Protein AF-A0A7S2F3E9-F1 (afdb_monomer)

Mean predicted aligned error: 14.11 Å

Nearest PDB structures (foldseek):
  4jwq-assembly1_C  TM=7.635E-01  e=3.088E-02  Plasmodium berghei ANKA
  5ypx-assembly1_A  TM=7.878E-01  e=3.702E-02  Ciona intestinalis
  5ypx-assembly1_B  TM=7.868E-01  e=1.784E-01  Ciona intestinalis
  4ygd-assembly3_F  TM=8.384E-01  e=6.350E-01  Homo sapiens
  7eeb-assembly1_I  TM=6.313E-01  e=2.893E-01  Mus musculus

Solvent-accessible surface area (backbone atoms only — not comparable to full-atom values): 6920 Å² total; per-residue (Å²): 142,78,85,88,86,83,81,86,88,84,80,90,77,90,68,78,78,67,79,70,61,79,66,60,76,80,68,75,68,68,75,47,42,68,54,55,40,67,76,43,31,83,87,68,81,64,48,44,38,67,67,44,77,51,42,93,86,64,88,70,49,76,64,54,53,49,52,50,51,51,42,49,58,71,20,28,82,87,68,83,72,41,36,38,62,89,26,35,61,48,33,50,56,48,50,51,53,52,54,53,50,54,54,57,60,77,75,109

InterPro domains:
  IPR002048 EF-hand domain [PF00036] (68-94)
  IPR002048 EF-hand domain [PF13202] (39-55)
  IPR002048 EF-hand domain [PS50222] (28-55)
  IPR002048 EF-hand domain [PS50222] (63-98)
  IPR002048 EF-hand domain [SM00054] (32-60)
  IPR002048 EF-hand domain [SM00054] (67-95)
  IPR011992 EF-hand domain pair [SSF47473] (31-96)
  IPR018247 EF-Hand 1, calcium-binding site [PS00018] (76-88)

Organism: NCBI:txid327968

Radius of gyration: 26.8 Å; Cα contacts (8 Å, |Δi|>4): 69; chains: 1; bounding box: 40×35×94 Å

Structure (mmCIF, N/CA/C/O backbone):
data_AF-A0A7S2F3E9-F1
#
_entry.id   AF-A0A7S2F3E9-F1
#
loop_
_atom_site.group_PDB
_atom_site.id
_atom_site.type_symbol
_atom_site.label_atom_id
_atom_site.label_alt_id
_atom_site.label_comp_id
_atom_site.label_asym_id
_atom_site.label_entity_id
_atom_site.label_seq_id
_atom_site.pdbx_PDB_ins_code
_atom_site.Cartn_x
_atom_site.Cartn_y
_atom_site.Cartn_z
_atom_site.occupancy
_atom_site.B_iso_or_equiv
_atom_site.auth_seq_id
_atom_site.auth_comp_id
_atom_site.auth_asym_id
_atom_site.auth_atom_id
_atom_site.pdbx_PDB_model_num
ATOM 1 N N . SER A 1 1 ? -16.631 6.989 -84.358 1.00 51.88 1 SER A N 1
ATOM 2 C CA . SER A 1 1 ? -17.583 7.051 -83.240 1.00 51.88 1 SER A CA 1
ATOM 3 C C . SER A 1 1 ? -18.575 5.910 -83.364 1.00 51.88 1 SER A C 1
ATOM 5 O O . SER A 1 1 ? -19.379 5.905 -84.285 1.00 51.88 1 SER A O 1
ATOM 7 N N . SER A 1 2 ? -18.437 4.907 -82.509 1.00 47.78 2 SER A N 1
ATOM 8 C CA . SER A 1 2 ? -19.372 3.802 -82.233 1.00 47.78 2 SER A CA 1
ATOM 9 C C . SER A 1 2 ? -18.973 3.361 -80.820 1.00 47.78 2 SER A C 1
ATOM 11 O O . SER A 1 2 ? -17.782 3.153 -80.601 1.00 47.78 2 SER A O 1
ATOM 13 N N . ALA A 1 3 ? -19.807 3.645 -79.817 1.00 55.50 3 ALA A N 1
ATOM 14 C CA . ALA A 1 3 ? -20.877 2.764 -79.334 1.00 55.50 3 ALA A CA 1
ATOM 15 C C . ALA A 1 3 ? -20.257 1.497 -78.710 1.00 55.50 3 ALA A C 1
ATOM 17 O O . ALA A 1 3 ? -19.756 0.662 -79.454 1.00 55.50 3 ALA A O 1
ATOM 18 N N . GLU A 1 4 ? -19.952 1.508 -77.408 1.00 54.34 4 GLU A N 1
ATOM 19 C CA . GLU A 1 4 ? -20.864 1.222 -76.273 1.00 54.34 4 GLU A CA 1
ATOM 20 C C . GLU A 1 4 ? -21.272 -0.261 -76.291 1.00 54.34 4 GLU A C 1
ATOM 22 O O . GLU A 1 4 ? -22.135 -0.656 -77.072 1.00 54.34 4 GLU A O 1
ATOM 27 N N . ASP A 1 5 ? -20.615 -1.057 -75.446 1.00 52.19 5 ASP A N 1
ATOM 28 C CA . ASP A 1 5 ? -21.039 -2.396 -75.031 1.00 52.19 5 ASP A CA 1
ATOM 29 C C . ASP A 1 5 ? -20.846 -2.453 -73.507 1.00 52.19 5 ASP A C 1
ATOM 31 O O . ASP A 1 5 ? -19.727 -2.526 -73.004 1.00 52.19 5 ASP A O 1
ATOM 35 N N . GLU A 1 6 ? -21.956 -2.276 -72.797 1.00 60.25 6 GLU A N 1
ATOM 36 C CA . GLU A 1 6 ? -22.146 -2.620 -71.385 1.00 60.25 6 GLU A CA 1
ATOM 37 C C . GLU A 1 6 ? -22.828 -4.001 -71.376 1.00 60.25 6 GLU A C 1
ATOM 39 O O . GLU A 1 6 ? -23.656 -4.264 -72.258 1.00 60.25 6 GLU A O 1
ATOM 44 N N . PRO A 1 7 ? -22.576 -4.870 -70.382 1.00 57.12 7 PRO A N 1
ATOM 45 C CA . PRO A 1 7 ? -23.525 -4.854 -69.269 1.00 57.12 7 PRO A CA 1
ATOM 46 C C . PRO A 1 7 ? -22.935 -5.178 -67.887 1.00 57.12 7 PRO A C 1
ATOM 48 O O . PRO A 1 7 ? -22.221 -6.157 -67.700 1.00 57.12 7 PRO A O 1
ATOM 51 N N . ALA A 1 8 ? -23.355 -4.356 -66.926 1.00 59.53 8 ALA A N 1
ATOM 52 C CA . ALA A 1 8 ? -23.893 -4.713 -65.613 1.00 59.53 8 ALA A CA 1
ATOM 53 C C . ALA A 1 8 ? -23.635 -6.139 -65.084 1.00 59.53 8 ALA A C 1
ATOM 55 O O . ALA A 1 8 ? -24.353 -7.075 -65.437 1.00 59.53 8 ALA A O 1
ATOM 56 N N . ASP A 1 9 ? -22.745 -6.232 -64.096 1.00 51.88 9 ASP A N 1
ATOM 57 C CA . ASP A 1 9 ? -22.862 -7.213 -63.019 1.00 51.88 9 ASP A CA 1
ATOM 58 C C . ASP A 1 9 ? -23.548 -6.536 -61.822 1.00 51.88 9 ASP A C 1
ATOM 60 O O . ASP A 1 9 ? -22.940 -5.842 -61.007 1.00 51.88 9 ASP A O 1
ATOM 64 N N . ASP A 1 10 ? -24.868 -6.709 -61.789 1.00 57.16 10 ASP A N 1
ATOM 65 C CA . ASP A 1 10 ? -25.704 -6.662 -60.594 1.00 57.16 10 ASP A CA 1
ATOM 66 C C . ASP A 1 10 ? -25.648 -8.048 -59.952 1.00 57.16 10 ASP A C 1
ATOM 68 O O . ASP A 1 10 ? -26.088 -9.011 -60.575 1.00 57.16 10 ASP A O 1
ATOM 72 N N . ILE A 1 11 ? -25.092 -8.148 -58.743 1.00 57.16 11 ILE A N 1
ATOM 73 C CA . ILE A 1 11 ? -25.675 -8.913 -57.633 1.00 57.16 11 ILE A CA 1
ATOM 74 C C . ILE A 1 11 ? -24.922 -8.567 -56.351 1.00 57.16 11 ILE A C 1
ATOM 76 O O . ILE A 1 11 ? -23.724 -8.813 -56.218 1.00 57.16 11 ILE A O 1
ATOM 80 N N . GLY A 1 12 ? -25.655 -7.940 -55.437 1.00 53.16 12 GLY A N 1
ATOM 81 C CA . GLY A 1 12 ? -25.174 -7.548 -54.127 1.00 53.16 12 GLY A CA 1
ATOM 82 C C . GLY A 1 12 ? -24.911 -8.720 -53.189 1.00 53.16 12 GLY A C 1
ATOM 83 O O . GLY A 1 12 ? -25.544 -9.766 -53.270 1.00 53.16 12 GLY A O 1
ATOM 84 N N . ASP A 1 13 ? -24.021 -8.441 -52.254 1.00 51.94 13 ASP A N 1
ATOM 85 C CA . ASP A 1 13 ? -23.988 -8.962 -50.894 1.00 51.94 13 ASP A CA 1
ATOM 86 C C . ASP A 1 13 ? -23.471 -7.732 -50.117 1.00 51.94 13 ASP A C 1
ATOM 88 O O . ASP A 1 13 ? -22.406 -7.201 -50.411 1.00 51.94 13 ASP A O 1
ATOM 92 N N . GLY A 1 14 ? -24.281 -7.037 -49.326 1.00 56.69 14 GLY A N 1
ATOM 93 C CA . GLY A 1 14 ? -24.931 -7.666 -48.196 1.00 56.69 14 GLY A CA 1
ATOM 94 C C . GLY A 1 14 ? -23.931 -7.923 -47.073 1.00 56.69 14 GLY A C 1
ATOM 95 O O . GLY A 1 14 ? -24.111 -8.896 -46.367 1.00 56.69 14 GLY A O 1
ATOM 96 N N . ASP A 1 15 ? -22.911 -7.079 -46.906 1.00 51.31 15 ASP A N 1
ATOM 97 C CA . ASP A 1 15 ? -22.187 -6.992 -45.642 1.00 51.31 15 ASP A CA 1
ATOM 98 C C . ASP A 1 15 ? -22.339 -5.552 -45.156 1.00 51.31 15 ASP A C 1
ATOM 100 O O . ASP A 1 15 ? -21.631 -4.620 -45.546 1.00 51.31 15 ASP A O 1
ATOM 104 N N . GLU A 1 16 ? -23.414 -5.368 -44.394 1.00 55.31 16 GLU A N 1
ATOM 105 C CA . GLU A 1 16 ? -23.399 -4.492 -43.237 1.00 55.31 16 GLU A CA 1
ATOM 106 C C . GLU A 1 16 ? -22.046 -4.746 -42.574 1.00 55.31 16 GLU A C 1
ATOM 108 O O . GLU A 1 16 ? -21.844 -5.794 -41.975 1.00 55.31 16 GLU A O 1
ATOM 113 N N . VAL A 1 17 ? -21.069 -3.857 -42.792 1.00 56.00 17 VAL A N 1
ATOM 114 C CA . VAL A 1 17 ? -19.954 -3.805 -41.858 1.00 56.00 17 VAL A CA 1
ATOM 115 C C . VAL A 1 17 ? -20.621 -3.363 -40.579 1.00 56.00 17 VAL A C 1
ATOM 117 O O . VAL A 1 17 ? -20.962 -2.190 -40.406 1.00 56.00 17 VAL A O 1
ATOM 120 N N . ASP A 1 18 ? -20.957 -4.382 -39.792 1.00 49.19 18 ASP A N 1
ATOM 121 C CA . ASP A 1 18 ? -21.363 -4.271 -38.421 1.00 49.19 18 ASP A CA 1
ATOM 122 C C . ASP A 1 18 ? -20.530 -3.150 -37.822 1.00 49.19 18 ASP A C 1
ATOM 124 O O . ASP A 1 18 ? -19.310 -3.062 -38.019 1.00 49.19 18 ASP A O 1
ATOM 128 N N . ASP A 1 19 ? -21.244 -2.276 -37.134 1.00 53.34 19 ASP A N 1
ATOM 129 C CA . ASP A 1 19 ? -20.755 -1.474 -36.036 1.00 53.34 19 ASP A CA 1
ATOM 130 C C . ASP A 1 19 ? -20.054 -2.420 -35.038 1.00 53.34 19 ASP A C 1
ATOM 132 O O . ASP A 1 19 ? -20.541 -2.705 -33.954 1.00 53.34 19 ASP A O 1
ATOM 136 N N . ALA A 1 20 ? -18.888 -2.945 -35.418 1.00 51.66 20 ALA A N 1
ATOM 137 C CA . ALA A 1 20 ? -17.740 -2.919 -34.557 1.00 51.66 20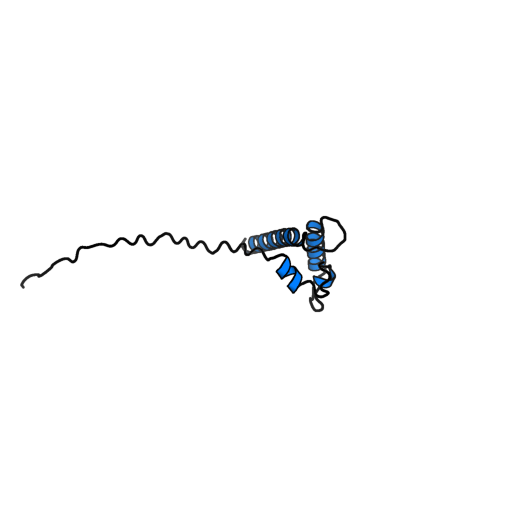 ALA A CA 1
ATOM 138 C C . ALA A 1 20 ? -17.494 -1.405 -34.403 1.00 51.66 20 ALA A C 1
ATOM 140 O O . ALA A 1 20 ? -16.718 -0.793 -35.125 1.00 51.66 20 ALA A O 1
ATOM 141 N N . GLY A 1 21 ? -18.207 -0.733 -33.498 1.00 51.75 21 GLY A N 1
ATOM 142 C CA . GLY A 1 21 ? -18.194 -1.244 -32.143 1.00 51.75 21 GLY A CA 1
ATOM 143 C C . GLY A 1 21 ? -16.732 -1.570 -31.868 1.00 51.75 21 GLY A C 1
ATOM 144 O O . GLY A 1 21 ? -16.380 -2.689 -31.518 1.00 51.75 21 GLY A O 1
ATOM 145 N N . GLU A 1 22 ? -15.861 -0.583 -32.088 1.00 51.34 22 GLU A N 1
ATOM 146 C CA . GLU A 1 22 ? -14.694 -0.378 -31.248 1.00 51.34 22 GLU A CA 1
ATOM 147 C C . GLU A 1 22 ? -15.256 -0.136 -29.829 1.00 51.34 22 GLU A C 1
ATOM 149 O O . GLU A 1 22 ? -15.068 0.903 -29.205 1.00 51.34 22 GLU A O 1
ATOM 154 N N . GLU A 1 23 ? -15.986 -1.130 -29.305 1.00 54.22 23 GLU A N 1
ATOM 155 C CA . GLU A 1 23 ? -15.768 -1.688 -27.997 1.00 54.22 23 GLU A CA 1
ATOM 156 C C . GLU A 1 23 ? -14.272 -1.999 -27.998 1.00 54.22 23 GLU A C 1
ATOM 158 O O . GLU A 1 23 ? -13.815 -3.123 -28.205 1.00 54.22 23 GLU A O 1
ATOM 163 N N . LEU A 1 24 ? -13.496 -0.918 -27.818 1.00 51.12 24 LEU A N 1
ATOM 164 C CA . LEU A 1 24 ? -12.350 -0.921 -26.942 1.00 51.12 24 LEU A CA 1
ATOM 165 C C . LEU A 1 24 ? -12.717 -1.951 -25.893 1.00 51.12 24 LEU A C 1
ATOM 167 O O . LEU A 1 24 ? -13.783 -1.781 -25.282 1.00 51.12 24 LEU A O 1
ATOM 171 N N . PRO A 1 25 ? -11.969 -3.059 -25.798 1.00 48.31 25 PRO A N 1
ATOM 172 C CA . PRO A 1 25 ? -12.285 -4.027 -24.781 1.00 48.31 25 PRO A CA 1
ATOM 173 C C . PRO A 1 25 ? -12.413 -3.199 -23.505 1.00 48.31 25 PRO A C 1
ATOM 175 O O . PRO A 1 25 ? -11.562 -2.351 -23.215 1.00 48.31 25 PRO A O 1
ATOM 178 N N . ASP A 1 26 ? -13.578 -3.309 -22.869 1.00 47.59 26 ASP A N 1
ATOM 179 C CA . ASP A 1 26 ? -13.817 -2.803 -21.530 1.00 47.59 26 ASP A CA 1
ATOM 180 C C . ASP A 1 26 ? -12.876 -3.629 -20.649 1.00 47.59 26 ASP A C 1
ATOM 182 O O . ASP A 1 26 ? -13.273 -4.548 -19.946 1.00 47.59 26 ASP A O 1
ATOM 186 N N . GLU A 1 27 ? -11.575 -3.375 -20.785 1.00 46.53 27 GLU A N 1
ATOM 187 C CA . GLU A 1 27 ? -10.510 -3.832 -19.922 1.00 46.53 27 GLU A CA 1
ATOM 188 C C . GLU A 1 27 ? -10.607 -2.941 -18.683 1.00 46.53 27 GLU A C 1
ATOM 190 O O . GLU A 1 27 ? -9.651 -2.305 -18.255 1.00 46.53 27 GLU A O 1
ATOM 195 N N . GLY A 1 28 ? -11.765 -3.005 -18.019 1.00 45.62 28 GLY A N 1
ATOM 196 C CA . GLY A 1 28 ? -11.749 -3.359 -16.613 1.00 45.62 28 GLY A CA 1
ATOM 197 C C . GLY A 1 28 ? -11.138 -4.752 -16.489 1.00 45.62 28 GLY A C 1
ATOM 198 O O . GLY A 1 28 ? -11.811 -5.691 -16.075 1.00 45.62 28 GLY A O 1
ATOM 199 N N . GLU A 1 29 ? -9.872 -4.902 -16.902 1.00 51.00 29 GLU A N 1
ATOM 200 C CA . GLU A 1 29 ? -9.025 -6.013 -16.516 1.00 51.00 29 GLU A CA 1
ATOM 201 C C . GLU A 1 29 ? -8.804 -5.771 -15.030 1.00 51.00 29 GLU A C 1
ATOM 203 O O . GLU A 1 29 ? -7.875 -5.086 -14.600 1.00 51.00 29 GLU A O 1
ATOM 208 N N . GLU A 1 30 ? -9.819 -6.195 -14.271 1.00 53.59 30 GLU A N 1
ATOM 209 C CA . GLU A 1 30 ? -9.879 -6.163 -12.829 1.00 53.59 30 GLU A CA 1
ATOM 210 C C . GLU A 1 30 ? -8.586 -6.820 -12.391 1.00 53.59 30 GLU A C 1
ATOM 212 O O . GLU A 1 30 ? -8.420 -8.029 -12.543 1.00 53.59 30 GLU A O 1
ATOM 217 N N . SER A 1 31 ? -7.620 -6.003 -11.971 1.00 63.44 31 SER A N 1
ATOM 218 C CA . SER A 1 31 ? -6.327 -6.510 -11.552 1.00 63.44 31 SER A CA 1
ATOM 219 C C . SER A 1 31 ? -6.607 -7.545 -10.470 1.00 63.44 31 SER A C 1
ATOM 221 O O . SER A 1 31 ? -7.131 -7.209 -9.404 1.00 63.44 31 SER A O 1
ATOM 223 N N . ASP A 1 32 ? -6.370 -8.817 -10.800 1.00 81.06 32 ASP A N 1
ATOM 224 C CA . ASP A 1 32 ? -6.771 -9.920 -9.942 1.00 81.06 32 ASP A CA 1
ATOM 225 C C . ASP A 1 32 ? -6.083 -9.726 -8.590 1.00 81.06 32 ASP A C 1
ATOM 227 O O . ASP A 1 32 ? -4.858 -9.543 -8.546 1.00 81.06 32 ASP A O 1
ATOM 231 N N . PRO A 1 33 ? -6.819 -9.789 -7.466 1.00 82.00 33 PRO A N 1
ATOM 232 C CA . PRO A 1 33 ? -6.219 -9.592 -6.156 1.00 82.00 33 PRO A CA 1
ATOM 233 C C . PRO A 1 33 ? -5.084 -10.589 -5.904 1.00 82.00 33 PRO A C 1
ATOM 235 O O . PRO A 1 33 ? -4.108 -10.269 -5.233 1.00 82.00 33 PRO A O 1
ATOM 238 N N . GLU A 1 34 ? -5.166 -11.781 -6.498 1.00 84.44 34 GLU A N 1
ATOM 239 C CA . GLU A 1 34 ? -4.105 -12.786 -6.463 1.00 84.44 34 GLU A CA 1
ATOM 240 C C . GLU A 1 34 ? -2.831 -12.350 -7.195 1.00 84.44 34 GLU A C 1
ATOM 242 O O . GLU A 1 34 ? -1.735 -12.643 -6.715 1.00 84.44 34 GLU A O 1
ATOM 247 N N . GLN A 1 35 ? -2.963 -11.653 -8.323 1.00 84.56 35 GLN A N 1
ATOM 248 C CA . GLN A 1 35 ? -1.836 -11.188 -9.125 1.00 84.56 35 GLN A CA 1
ATOM 249 C C . GLN A 1 35 ? -1.129 -10.023 -8.431 1.00 84.56 35 GLN A C 1
ATOM 251 O O . GLN A 1 35 ? 0.072 -10.084 -8.201 1.00 84.56 35 GLN A O 1
ATOM 256 N N . ILE A 1 36 ? -1.893 -9.029 -7.971 1.00 84.06 36 ILE A N 1
ATOM 257 C CA . ILE A 1 36 ? -1.372 -7.896 -7.189 1.00 84.06 36 ILE A CA 1
ATOM 258 C C . ILE A 1 36 ? -0.642 -8.394 -5.948 1.00 84.06 36 ILE A C 1
ATOM 260 O O . ILE A 1 36 ? 0.457 -7.937 -5.635 1.00 84.06 36 ILE A O 1
ATOM 264 N N . MET A 1 37 ? -1.250 -9.351 -5.243 1.00 86.38 37 MET A N 1
ATOM 265 C CA . MET A 1 37 ? -0.607 -9.999 -4.114 1.00 86.38 37 MET A CA 1
ATOM 266 C C . MET A 1 37 ? 0.699 -10.654 -4.561 1.00 86.38 37 MET A C 1
ATOM 268 O O . MET A 1 37 ? 1.720 -10.435 -3.937 1.00 86.38 37 MET A O 1
ATOM 272 N N . ALA A 1 38 ? 0.714 -11.420 -5.650 1.00 86.69 38 ALA A N 1
ATOM 273 C CA . ALA A 1 38 ? 1.931 -12.078 -6.118 1.00 86.69 38 ALA A CA 1
ATOM 274 C C . ALA A 1 38 ? 3.058 -11.103 -6.516 1.00 86.69 38 ALA A C 1
ATOM 276 O O . ALA A 1 38 ? 4.229 -11.466 -6.375 1.00 86.69 38 ALA A O 1
ATOM 277 N N . ASP A 1 39 ? 2.716 -9.908 -6.999 1.00 84.38 39 ASP A N 1
ATOM 278 C CA . ASP A 1 39 ? 3.666 -8.868 -7.408 1.00 84.38 39 ASP A CA 1
ATOM 279 C C . ASP A 1 39 ? 4.198 -8.031 -6.230 1.00 84.38 39 ASP A C 1
ATOM 281 O O . ASP A 1 39 ? 5.366 -7.632 -6.243 1.00 84.38 39 ASP A O 1
ATOM 285 N N . LEU A 1 40 ? 3.371 -7.773 -5.210 1.00 84.44 40 LEU A N 1
ATOM 286 C CA . LEU A 1 40 ? 3.710 -6.889 -4.084 1.00 84.44 40 LEU A CA 1
ATOM 287 C C . LEU A 1 40 ? 4.065 -7.630 -2.781 1.00 84.44 40 LEU A C 1
ATOM 289 O O . LEU A 1 40 ? 4.886 -7.135 -2.011 1.00 84.44 40 LEU A O 1
ATOM 293 N N . ASP A 1 41 ? 3.483 -8.805 -2.526 1.00 88.19 41 ASP A N 1
ATOM 294 C CA . ASP A 1 41 ? 3.713 -9.631 -1.326 1.00 88.19 41 ASP A CA 1
ATOM 295 C C . ASP A 1 41 ? 5.060 -10.360 -1.433 1.00 88.19 41 ASP A C 1
ATOM 297 O O . ASP A 1 41 ? 5.163 -11.531 -1.825 1.00 88.19 41 ASP A O 1
ATOM 301 N N . GLU A 1 42 ? 6.134 -9.637 -1.116 1.00 86.69 42 GLU A N 1
ATOM 302 C CA . GLU A 1 42 ? 7.499 -10.158 -1.182 1.00 86.69 42 GLU A CA 1
ATOM 303 C C . GLU A 1 42 ? 7.718 -11.283 -0.160 1.00 86.69 42 GLU A C 1
ATOM 305 O O . GLU A 1 42 ? 8.416 -12.269 -0.438 1.00 86.69 42 GLU A O 1
ATOM 310 N N . ASN A 1 43 ? 7.103 -11.157 1.020 1.00 87.88 43 ASN A N 1
ATOM 311 C CA . ASN A 1 43 ? 7.270 -12.107 2.114 1.00 87.88 43 ASN A CA 1
ATOM 312 C C . ASN A 1 43 ? 6.344 -13.346 1.986 1.00 87.88 43 ASN A C 1
ATOM 314 O O . ASN A 1 43 ? 6.630 -14.390 2.588 1.00 87.88 43 ASN A O 1
ATOM 318 N N . LYS A 1 44 ? 5.310 -13.265 1.137 1.00 87.62 44 LYS A N 1
ATOM 319 C CA . LYS A 1 44 ? 4.298 -14.294 0.844 1.00 87.62 44 LYS A CA 1
ATOM 320 C C . LYS A 1 44 ? 3.452 -14.701 2.048 1.00 87.62 44 LYS A C 1
ATOM 322 O O . LYS A 1 44 ? 3.063 -15.871 2.159 1.00 87.62 44 LYS A O 1
ATOM 327 N N . ASP A 1 45 ? 3.187 -13.775 2.962 1.00 89.50 45 ASP A N 1
ATOM 328 C CA . ASP A 1 45 ? 2.358 -13.988 4.151 1.00 89.50 45 ASP A CA 1
ATOM 329 C C . ASP A 1 45 ? 0.860 -13.788 3.881 1.00 89.50 45 ASP A C 1
ATOM 331 O O . ASP A 1 45 ? 0.036 -14.159 4.725 1.00 89.50 45 ASP A O 1
ATOM 335 N N . GLY A 1 46 ? 0.499 -13.314 2.685 1.00 87.94 46 GLY A N 1
ATOM 336 C CA . GLY A 1 46 ? -0.879 -13.067 2.280 1.00 87.94 46 GLY A CA 1
ATOM 337 C C . GLY A 1 46 ? -1.430 -11.718 2.733 1.00 87.94 46 GLY A C 1
ATOM 338 O O . GLY A 1 46 ? -2.646 -11.527 2.647 1.00 87.94 46 GLY A O 1
ATOM 339 N N . PHE A 1 47 ? -0.567 -10.801 3.177 1.00 90.12 47 PHE A N 1
ATOM 340 C CA . PHE A 1 47 ? -0.896 -9.417 3.489 1.00 90.12 47 PHE A CA 1
ATOM 341 C C . PHE A 1 47 ? 0.071 -8.449 2.796 1.00 90.12 47 PHE A C 1
ATOM 343 O O . PHE A 1 47 ? 1.243 -8.743 2.634 1.00 90.12 47 PHE A O 1
ATOM 350 N N . LEU A 1 48 ? -0.424 -7.278 2.393 1.00 88.56 48 LEU A N 1
ATOM 351 C CA . LEU A 1 48 ? 0.416 -6.192 1.893 1.00 88.56 48 LEU A CA 1
ATOM 352 C C . LEU A 1 48 ? 0.591 -5.144 2.980 1.00 88.56 48 LEU A C 1
ATOM 354 O O . LEU A 1 48 ? -0.351 -4.448 3.371 1.00 88.56 48 LEU A O 1
ATOM 358 N N . THR A 1 49 ? 1.811 -5.034 3.477 1.00 89.44 49 THR A N 1
ATOM 359 C CA . THR A 1 49 ? 2.208 -4.047 4.476 1.00 89.44 49 THR A CA 1
ATOM 360 C C . THR A 1 49 ? 2.704 -2.761 3.822 1.00 89.44 49 THR A C 1
ATOM 362 O O . THR A 1 49 ? 3.098 -2.728 2.658 1.00 89.44 49 THR A O 1
ATOM 365 N N . PHE A 1 50 ? 2.717 -1.666 4.583 1.00 87.00 50 PHE A N 1
ATOM 366 C CA . PHE A 1 50 ? 3.226 -0.383 4.092 1.00 87.00 50 PHE A CA 1
ATOM 367 C C . PHE A 1 50 ? 4.684 -0.475 3.610 1.00 87.00 50 PHE A C 1
ATOM 369 O O . PHE A 1 50 ? 5.050 0.170 2.632 1.00 87.00 50 PHE A O 1
ATOM 376 N N . ASP A 1 51 ? 5.505 -1.291 4.273 1.00 85.19 51 ASP A N 1
ATOM 377 C CA . ASP A 1 51 ? 6.887 -1.549 3.870 1.00 85.19 51 ASP A CA 1
ATOM 378 C C . ASP A 1 51 ? 6.978 -2.313 2.534 1.00 85.19 51 ASP A C 1
ATOM 380 O O . ASP A 1 51 ? 7.893 -2.055 1.760 1.00 85.19 51 ASP A O 1
ATOM 384 N N . GLU A 1 52 ? 6.020 -3.191 2.218 1.00 87.38 52 GLU A N 1
ATOM 385 C CA . GLU A 1 52 ? 5.951 -3.892 0.922 1.00 87.38 52 GLU A CA 1
ATOM 386 C C . GLU A 1 52 ? 5.495 -2.972 -0.213 1.00 87.38 52 GLU A C 1
ATOM 388 O O . GLU A 1 52 ? 6.043 -3.031 -1.313 1.00 87.38 52 GLU A O 1
ATOM 393 N N . PHE A 1 53 ? 4.578 -2.038 0.069 1.00 80.00 53 PHE A N 1
ATOM 394 C CA . PHE A 1 53 ? 4.274 -0.940 -0.858 1.00 80.00 53 PHE A CA 1
ATOM 395 C C . PHE A 1 53 ? 5.481 -0.022 -1.072 1.00 80.00 53 PHE A C 1
ATOM 397 O O . PHE A 1 53 ? 5.707 0.475 -2.175 1.00 80.00 53 PHE A O 1
ATOM 404 N N . MET A 1 54 ? 6.291 0.187 -0.034 1.00 80.19 54 MET A N 1
ATOM 405 C CA . MET A 1 54 ? 7.564 0.902 -0.122 1.00 80.19 54 MET A CA 1
ATOM 406 C C . MET A 1 54 ? 8.702 -0.029 -0.506 1.00 80.19 54 MET A C 1
ATOM 408 O O . MET A 1 54 ? 9.702 -0.108 0.213 1.00 80.19 54 MET A O 1
ATOM 412 N N . GLN A 1 55 ? 8.553 -0.693 -1.661 1.00 68.25 55 GLN A N 1
ATOM 413 C CA . GLN A 1 55 ? 9.567 -1.593 -2.201 1.00 68.25 55 GLN A CA 1
ATOM 414 C C . GLN A 1 55 ? 10.977 -1.012 -2.000 1.00 68.25 55 GLN A C 1
ATOM 416 O O . GLN A 1 55 ? 11.205 0.177 -2.276 1.00 68.25 55 GLN A O 1
ATOM 421 N N . PRO A 1 56 ? 11.939 -1.822 -1.525 1.00 56.88 56 PRO A N 1
ATOM 422 C CA . PRO A 1 56 ? 13.275 -1.344 -1.208 1.00 56.88 56 PRO A CA 1
ATOM 423 C C . PRO A 1 56 ? 13.951 -0.788 -2.469 1.00 56.88 56 PRO A C 1
ATOM 425 O O . PRO A 1 56 ? 14.376 -1.534 -3.347 1.00 56.88 56 PRO A O 1
ATOM 428 N N . GLY A 1 57 ? 14.067 0.540 -2.544 1.00 58.19 57 GLY A N 1
ATOM 429 C CA . GLY A 1 57 ? 14.617 1.251 -3.705 1.00 58.19 57 GLY A CA 1
ATOM 430 C C . GLY A 1 57 ? 13.670 2.263 -4.351 1.00 58.19 57 GLY A C 1
ATOM 431 O O . GLY A 1 57 ? 14.102 2.982 -5.248 1.00 58.19 57 GLY A O 1
ATOM 432 N N . THR A 1 58 ? 12.424 2.364 -3.886 1.00 66.44 58 THR A N 1
ATOM 433 C CA . THR A 1 58 ? 11.502 3.424 -4.306 1.00 66.44 58 THR A CA 1
ATOM 434 C C . THR A 1 58 ? 11.795 4.707 -3.529 1.00 66.44 58 THR A C 1
ATOM 436 O O . THR A 1 58 ? 11.615 4.768 -2.311 1.00 66.44 58 THR A O 1
ATOM 439 N N . ASP A 1 59 ? 12.234 5.753 -4.231 1.00 70.69 59 ASP A N 1
ATOM 440 C CA . ASP A 1 59 ? 12.347 7.114 -3.694 1.00 70.69 59 ASP A CA 1
ATOM 441 C C . ASP A 1 59 ? 10.946 7.743 -3.557 1.00 70.69 59 ASP A C 1
ATOM 443 O O . ASP A 1 59 ? 10.579 8.657 -4.292 1.00 70.69 59 ASP A O 1
ATOM 447 N N . ALA A 1 60 ? 10.138 7.226 -2.628 1.00 77.38 60 ALA A N 1
ATOM 448 C CA . ALA A 1 60 ? 8.830 7.791 -2.306 1.00 77.38 60 ALA A CA 1
ATOM 449 C C . ALA A 1 60 ? 8.997 9.070 -1.472 1.00 77.38 60 ALA A C 1
ATOM 451 O O . ALA A 1 60 ? 9.651 9.069 -0.416 1.00 77.38 60 ALA A O 1
ATOM 452 N N . THR A 1 61 ? 8.388 10.165 -1.923 1.00 85.19 61 THR A N 1
ATOM 453 C CA . THR A 1 61 ? 8.339 11.424 -1.173 1.00 85.19 61 THR A CA 1
ATOM 454 C C . THR A 1 61 ? 7.401 11.303 0.026 1.00 85.19 61 THR A C 1
ATOM 456 O O . THR A 1 61 ? 6.573 10.400 0.089 1.00 85.19 61 THR A O 1
ATOM 459 N N . GLU A 1 62 ? 7.508 12.217 0.998 1.00 84.69 62 GLU A N 1
ATOM 460 C CA . GLU A 1 62 ? 6.596 12.245 2.157 1.00 84.69 62 GLU A CA 1
ATOM 461 C C . GLU A 1 62 ? 5.118 12.367 1.748 1.00 84.69 62 GLU A C 1
ATOM 463 O O . GLU A 1 62 ? 4.257 11.826 2.438 1.00 84.69 62 GLU A O 1
ATOM 468 N N . GLU A 1 63 ? 4.840 13.017 0.615 1.00 83.50 63 GLU A N 1
ATOM 469 C CA . GLU A 1 63 ? 3.498 13.134 0.039 1.00 83.50 63 GLU A CA 1
ATOM 470 C C . GLU A 1 63 ? 3.003 11.783 -0.491 1.00 83.50 63 GLU A C 1
ATOM 472 O O . GLU A 1 63 ? 1.925 11.342 -0.099 1.00 83.50 63 GLU A O 1
ATOM 477 N N . ASP A 1 64 ? 3.833 11.052 -1.245 1.00 82.38 64 ASP A N 1
ATOM 478 C CA . ASP A 1 64 ? 3.510 9.691 -1.706 1.00 82.38 64 ASP A CA 1
ATOM 479 C C . ASP A 1 64 ? 3.218 8.760 -0.523 1.00 82.38 64 ASP A C 1
ATOM 481 O O . ASP A 1 64 ? 2.277 7.966 -0.549 1.00 82.38 64 ASP A O 1
ATOM 485 N N . LYS A 1 65 ? 3.996 8.887 0.564 1.00 86.00 65 LYS A N 1
ATOM 486 C CA . LYS A 1 65 ? 3.781 8.113 1.798 1.00 86.00 65 LYS A CA 1
ATOM 487 C C . LYS A 1 65 ? 2.426 8.409 2.425 1.00 86.00 65 LYS A C 1
ATOM 489 O O . LYS A 1 65 ? 1.799 7.505 2.980 1.00 86.00 65 LYS A O 1
ATOM 494 N N . GLU A 1 66 ? 2.018 9.674 2.427 1.00 87.38 66 GLU A N 1
ATOM 495 C CA . GLU A 1 66 ? 0.746 10.109 2.998 1.00 87.38 66 GLU A CA 1
ATOM 496 C C . GLU A 1 66 ? -0.432 9.636 2.141 1.00 87.38 66 GLU A C 1
ATOM 498 O O . GLU A 1 66 ? -1.383 9.070 2.688 1.00 87.38 66 GLU A O 1
ATOM 503 N N . SER A 1 67 ? -0.328 9.769 0.817 1.00 85.44 67 SER A N 1
ATOM 504 C CA . SER A 1 67 ? -1.317 9.272 -0.145 1.00 85.44 67 SER A CA 1
ATOM 505 C C . SER A 1 67 ? -1.487 7.756 -0.041 1.00 85.44 67 SER A C 1
ATOM 507 O O . SER A 1 67 ? -2.603 7.282 0.179 1.00 85.44 67 SER A O 1
ATOM 509 N N . LEU A 1 68 ? -0.387 6.994 -0.044 1.00 84.25 68 LEU A N 1
ATOM 510 C CA . L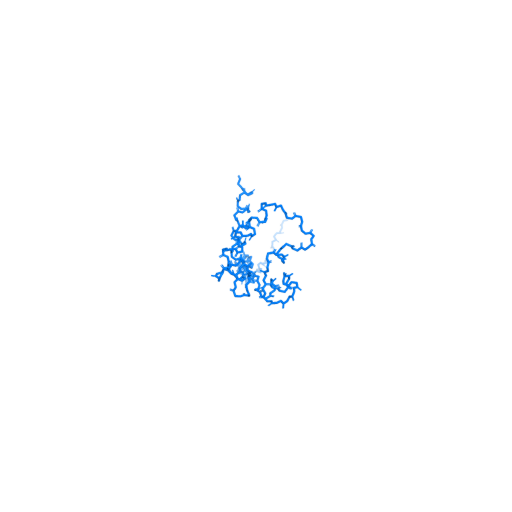EU A 1 68 ? -0.408 5.539 0.157 1.00 84.25 68 LEU A CA 1
ATOM 511 C C . LEU A 1 68 ? -1.058 5.154 1.487 1.00 84.25 68 LEU A C 1
ATOM 513 O O . LEU A 1 68 ? -1.932 4.292 1.522 1.00 84.25 68 LEU A O 1
ATOM 517 N N . LYS A 1 69 ? -0.696 5.820 2.592 1.00 86.81 69 LYS A N 1
ATOM 518 C CA . LYS A 1 69 ? -1.330 5.570 3.899 1.00 86.81 69 LYS A CA 1
ATOM 519 C C . LYS A 1 69 ? -2.824 5.845 3.878 1.00 86.81 69 LYS A C 1
ATOM 521 O O . LYS A 1 69 ? -3.574 5.146 4.556 1.00 86.81 69 LYS A O 1
ATOM 526 N N . ARG A 1 70 ? -3.262 6.877 3.158 1.00 88.12 70 ARG A N 1
ATOM 527 C CA . ARG A 1 70 ? -4.678 7.222 3.040 1.00 88.12 70 ARG A CA 1
ATOM 528 C C . ARG A 1 70 ? -5.440 6.156 2.261 1.00 88.12 70 ARG A C 1
ATOM 530 O O . ARG A 1 70 ? -6.497 5.747 2.732 1.00 88.12 70 ARG A O 1
ATOM 537 N N . MET A 1 71 ? -4.892 5.702 1.136 1.00 87.25 71 MET A N 1
ATOM 538 C CA . MET A 1 71 ? -5.467 4.635 0.311 1.00 87.25 71 MET A CA 1
ATOM 539 C C . MET A 1 71 ? -5.524 3.315 1.071 1.00 87.25 71 MET A C 1
ATOM 541 O O . MET A 1 71 ? -6.593 2.724 1.185 1.00 87.25 71 MET A O 1
ATOM 545 N N . MET A 1 72 ? -4.405 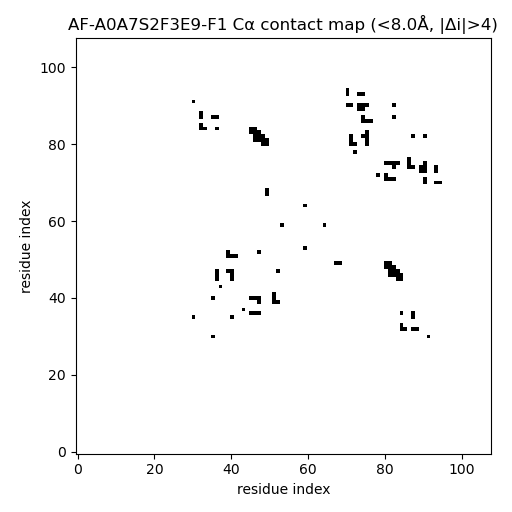2.905 1.682 1.00 87.38 72 MET A N 1
ATOM 546 C CA . MET A 1 72 ? -4.358 1.706 2.518 1.00 87.38 72 MET A CA 1
ATOM 547 C C . MET A 1 72 ? -5.400 1.788 3.624 1.00 87.38 72 MET A C 1
ATOM 549 O O . MET A 1 72 ? -6.201 0.885 3.762 1.00 87.38 72 MET A O 1
ATOM 553 N N . LYS A 1 73 ? -5.478 2.902 4.354 1.00 89.25 73 LYS A N 1
ATOM 554 C CA . LYS A 1 73 ? -6.467 3.066 5.426 1.00 89.25 73 LYS A CA 1
ATOM 555 C C . LYS A 1 73 ? -7.921 3.086 4.933 1.00 89.25 73 LYS A C 1
ATOM 557 O O . LYS A 1 73 ? -8.827 2.820 5.715 1.00 89.25 73 LYS A O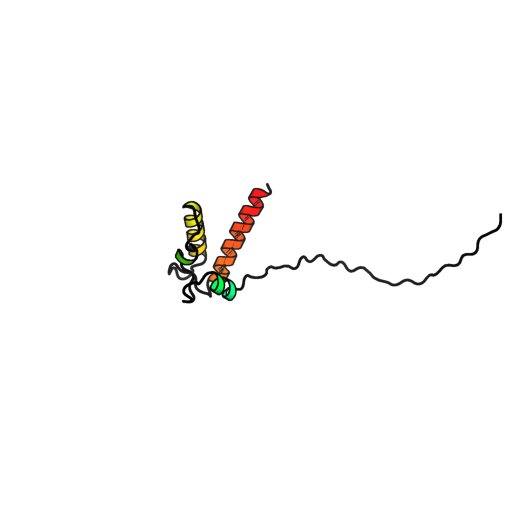 1
ATOM 562 N N . ALA A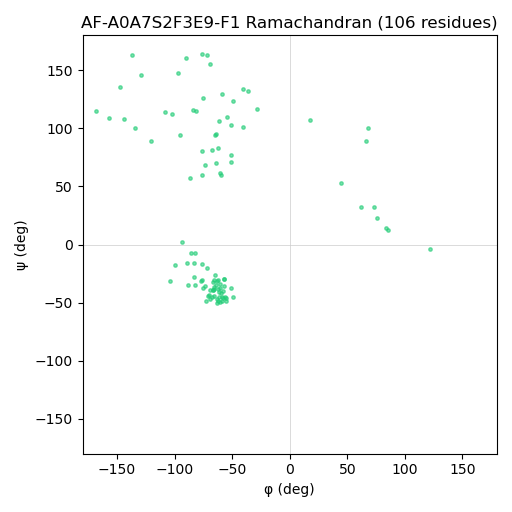 1 74 ? -8.165 3.487 3.689 1.00 89.62 74 ALA A N 1
ATOM 563 C CA . ALA A 1 74 ? -9.500 3.458 3.099 1.00 89.62 74 ALA A CA 1
ATOM 564 C C . ALA A 1 74 ? -9.916 2.035 2.694 1.00 89.62 74 ALA A C 1
ATOM 566 O O . ALA A 1 74 ? -11.104 1.717 2.749 1.00 89.62 74 ALA A O 1
ATOM 567 N N . ALA A 1 75 ? -8.946 1.201 2.318 1.00 88.25 75 ALA A N 1
ATOM 568 C CA . ALA A 1 75 ? -9.145 -0.190 1.928 1.00 88.25 75 ALA A CA 1
ATOM 569 C C . ALA A 1 75 ? -9.100 -1.181 3.105 1.00 88.25 75 ALA A C 1
ATOM 571 O O . ALA A 1 75 ? -9.848 -2.153 3.094 1.00 88.25 75 ALA A O 1
ATOM 572 N N . ASP A 1 76 ? -8.258 -0.905 4.103 1.00 90.50 76 ASP A N 1
ATOM 573 C CA . ASP A 1 76 ? -8.088 -1.628 5.368 1.00 90.50 76 ASP A CA 1
ATOM 574 C C . ASP A 1 76 ? -9.371 -1.509 6.205 1.00 90.50 76 ASP A C 1
ATOM 576 O O . ASP A 1 76 ? -9.626 -0.510 6.892 1.00 90.50 76 ASP A O 1
ATOM 580 N N . ALA A 1 77 ? -10.235 -2.511 6.074 1.00 89.12 77 ALA A N 1
ATOM 581 C CA . ALA A 1 77 ? -11.554 -2.531 6.682 1.00 89.12 77 ALA A CA 1
ATOM 582 C C . ALA A 1 77 ? -11.494 -3.006 8.137 1.00 89.12 77 ALA A C 1
ATOM 584 O O . ALA A 1 77 ? -12.357 -2.626 8.941 1.00 89.12 77 ALA A O 1
ATOM 585 N N . ASP A 1 78 ? -10.505 -3.834 8.478 1.00 89.12 78 ASP A N 1
ATOM 586 C CA . ASP A 1 78 ? -10.316 -4.353 9.831 1.00 89.12 78 ASP A CA 1
ATOM 587 C C . ASP A 1 78 ? -9.422 -3.459 10.717 1.00 89.12 78 ASP A C 1
ATOM 589 O O . ASP A 1 78 ? -9.522 -3.511 11.952 1.00 89.12 78 ASP A O 1
ATOM 593 N N . GLY A 1 79 ? -8.673 -2.540 10.106 1.00 87.06 79 GLY A N 1
ATOM 594 C CA . GLY A 1 79 ? -7.839 -1.539 10.758 1.00 87.06 79 GLY A CA 1
ATOM 595 C C . GLY A 1 79 ? -6.535 -2.103 11.316 1.00 87.06 79 GLY A C 1
ATOM 596 O O . GLY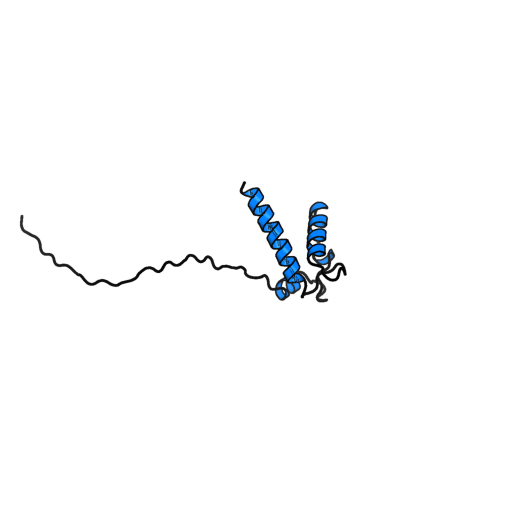 A 1 79 ? -6.003 -1.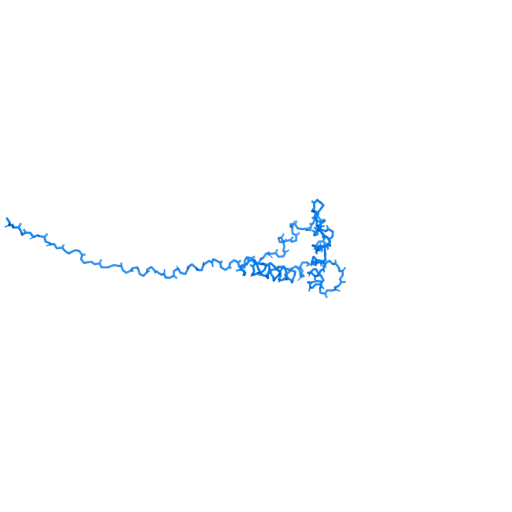537 12.282 1.00 87.06 79 GLY A O 1
ATOM 597 N N . ASP A 1 80 ? -6.054 -3.229 10.794 1.00 88.38 80 ASP A N 1
ATOM 598 C CA . ASP A 1 80 ? -4.835 -3.887 11.259 1.00 88.38 80 ASP A CA 1
ATOM 599 C C . ASP A 1 80 ? -3.544 -3.279 10.675 1.00 88.38 80 ASP A C 1
ATOM 601 O O . ASP A 1 80 ? -2.442 -3.568 11.165 1.00 88.38 80 ASP A O 1
ATOM 605 N N . GLY A 1 81 ? -3.683 -2.353 9.719 1.00 86.62 81 GLY A N 1
ATOM 606 C CA . GLY A 1 81 ? -2.596 -1.612 9.087 1.00 86.62 81 GLY A CA 1
ATOM 607 C C . GLY A 1 81 ? -1.933 -2.331 7.913 1.00 86.62 81 GLY A C 1
ATOM 608 O O . GLY A 1 81 ? -0.861 -1.895 7.477 1.00 86.62 81 GLY A O 1
ATOM 609 N N . LYS A 1 82 ? -2.528 -3.412 7.409 1.00 90.31 82 LYS A N 1
ATOM 610 C CA . LYS A 1 82 ? -2.093 -4.165 6.226 1.00 90.31 82 LYS A CA 1
ATOM 611 C C . LYS A 1 82 ? -3.318 -4.520 5.379 1.00 90.31 82 LYS A C 1
ATOM 613 O O . LYS A 1 82 ? -4.447 -4.390 5.816 1.00 90.31 82 LYS A O 1
ATOM 618 N N . ILE A 1 83 ? -3.092 -4.895 4.125 1.00 91.12 83 ILE A N 1
ATOM 619 C CA . ILE A 1 83 ? -4.175 -5.214 3.188 1.00 91.12 83 ILE A CA 1
ATOM 620 C C . ILE A 1 83 ? -4.189 -6.715 2.964 1.00 91.12 83 ILE A C 1
ATOM 622 O O . ILE A 1 83 ? -3.244 -7.275 2.406 1.00 91.12 83 ILE A O 1
ATOM 626 N N . SER A 1 84 ? -5.249 -7.376 3.407 1.00 91.00 84 SER A N 1
ATOM 627 C CA . SER A 1 84 ? -5.476 -8.789 3.113 1.00 91.00 84 SER A CA 1
ATOM 628 C C . SER A 1 84 ? -5.979 -8.993 1.681 1.00 91.00 84 SER A C 1
ATOM 630 O O . SER A 1 84 ? -6.472 -8.069 1.035 1.00 91.00 84 SER A O 1
ATOM 632 N N . LYS A 1 85 ? -5.915 -10.231 1.176 1.00 88.69 85 LYS A N 1
ATOM 633 C CA . LYS A 1 85 ? -6.442 -10.602 -0.156 1.00 88.69 85 LYS A CA 1
ATOM 634 C C . LYS A 1 85 ? -7.883 -10.158 -0.396 1.00 88.69 85 LYS A C 1
ATOM 636 O O . LYS A 1 85 ? -8.222 -9.762 -1.507 1.00 88.69 85 LYS A O 1
ATOM 641 N N . ASP A 1 86 ? -8.712 -10.225 0.642 1.00 89.38 86 ASP A N 1
ATOM 642 C CA . ASP A 1 86 ? -10.117 -9.824 0.591 1.00 89.38 86 ASP A CA 1
ATOM 643 C C . ASP A 1 86 ? -10.292 -8.291 0.510 1.00 89.38 86 ASP A C 1
ATOM 645 O O . ASP A 1 86 ? -11.328 -7.808 0.052 1.00 89.38 86 ASP A O 1
ATOM 649 N N . GLU A 1 87 ? -9.274 -7.521 0.906 1.00 90.94 87 GLU A N 1
ATOM 650 C CA . GLU A 1 87 ? -9.258 -6.051 0.922 1.00 90.94 87 GLU A CA 1
ATOM 651 C C . GLU A 1 87 ? -8.524 -5.438 -0.279 1.00 90.94 87 GLU A C 1
ATOM 653 O O . GLU A 1 87 ? -8.760 -4.277 -0.617 1.00 90.94 87 GLU A O 1
ATOM 658 N N . ILE A 1 88 ? -7.696 -6.211 -0.991 1.00 87.50 88 ILE A N 1
ATOM 659 C CA . ILE A 1 88 ? -7.082 -5.797 -2.263 1.00 87.50 88 ILE A CA 1
ATOM 660 C C . ILE A 1 88 ? -8.094 -5.220 -3.271 1.00 87.50 88 ILE A C 1
ATOM 662 O O . ILE A 1 88 ? -7.800 -4.163 -3.829 1.00 87.50 88 ILE A O 1
ATOM 666 N N . PRO A 1 89 ? -9.287 -5.804 -3.514 1.00 86.94 89 PRO A N 1
ATOM 667 C CA . PRO A 1 89 ? -10.243 -5.194 -4.443 1.00 86.94 89 PRO A CA 1
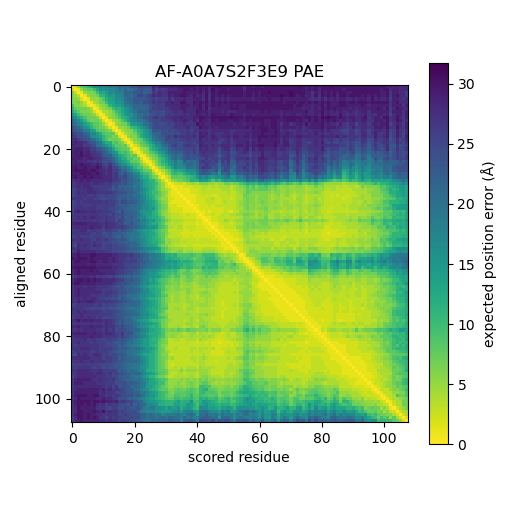ATOM 668 C C . PRO A 1 89 ? -10.736 -3.815 -3.973 1.00 86.94 89 PRO A C 1
ATOM 670 O O . PRO A 1 89 ? -11.012 -2.940 -4.794 1.00 86.94 89 PRO A O 1
ATOM 673 N N . ALA A 1 90 ? -10.827 -3.585 -2.658 1.00 87.94 90 ALA A N 1
ATOM 674 C CA . ALA A 1 90 ? -11.144 -2.262 -2.124 1.00 87.94 90 ALA A CA 1
ATOM 675 C C . ALA A 1 90 ? -9.986 -1.283 -2.355 1.00 87.94 90 ALA A C 1
ATOM 677 O O . ALA A 1 90 ? -10.225 -0.137 -2.731 1.00 87.94 90 ALA A O 1
ATOM 678 N N . LEU A 1 91 ? -8.746 -1.749 -2.195 1.00 86.06 91 LEU A N 1
ATOM 679 C CA . LEU A 1 91 ? -7.545 -0.969 -2.472 1.00 86.06 91 LEU A CA 1
ATOM 680 C C . LEU A 1 91 ? -7.450 -0.563 -3.943 1.00 86.06 91 LEU A C 1
ATOM 682 O O . LEU A 1 91 ? -7.252 0.616 -4.218 1.00 86.06 91 LEU A O 1
ATOM 686 N N . MET A 1 92 ? -7.639 -1.502 -4.872 1.00 83.81 92 MET A N 1
ATOM 687 C CA . MET A 1 92 ? -7.620 -1.236 -6.316 1.00 83.81 92 MET A CA 1
ATOM 688 C C . MET A 1 92 ? -8.613 -0.146 -6.686 1.00 83.81 92 MET A C 1
ATOM 690 O O . MET A 1 92 ? -8.252 0.842 -7.309 1.00 83.81 92 MET A O 1
ATOM 694 N N . LYS A 1 93 ? -9.834 -0.240 -6.155 1.00 84.69 93 LYS A N 1
ATOM 695 C CA . LYS A 1 93 ? -10.862 0.773 -6.377 1.00 84.69 93 LYS A CA 1
ATOM 696 C C . LYS A 1 93 ? -10.471 2.166 -5.877 1.00 84.69 93 LYS A C 1
ATOM 698 O O . LYS A 1 93 ? -10.915 3.161 -6.448 1.00 84.69 93 LYS A O 1
ATOM 703 N N . GLU A 1 94 ? -9.719 2.264 -4.784 1.00 86.00 94 GLU A N 1
ATOM 704 C CA . GLU A 1 94 ? -9.213 3.552 -4.300 1.00 86.00 94 GLU A CA 1
ATOM 705 C C . GLU A 1 94 ? -8.042 4.056 -5.158 1.00 86.00 94 GLU A C 1
ATOM 707 O O . GLU A 1 94 ? -7.998 5.248 -5.457 1.00 86.00 94 GLU A O 1
ATOM 712 N N . PHE A 1 95 ? -7.160 3.167 -5.628 1.00 79.88 95 PHE A N 1
ATOM 713 C CA . PHE A 1 95 ? -6.091 3.503 -6.577 1.00 79.88 95 PHE A CA 1
ATOM 714 C C . PHE A 1 95 ? -6.632 3.989 -7.924 1.00 79.88 95 PHE A C 1
ATOM 716 O O . PHE A 1 95 ? -6.196 5.035 -8.401 1.00 79.88 95 PHE A O 1
ATOM 723 N N . ASP A 1 96 ? -7.606 3.284 -8.503 1.00 80.44 96 ASP A N 1
ATOM 724 C CA . ASP A 1 96 ? -8.244 3.649 -9.770 1.00 80.44 96 ASP A CA 1
ATOM 725 C C . ASP A 1 96 ? -8.879 5.034 -9.683 1.00 80.44 96 ASP A C 1
ATOM 727 O O . ASP A 1 96 ? -8.671 5.876 -10.553 1.00 80.44 96 ASP A O 1
ATOM 731 N N . LYS A 1 97 ? -9.603 5.320 -8.593 1.00 79.81 97 LYS A N 1
ATOM 732 C CA . LYS A 1 97 ? -10.203 6.645 -8.378 1.00 79.81 97 LYS A CA 1
ATOM 733 C C . LYS A 1 97 ? -9.169 7.761 -8.327 1.00 79.81 97 LYS A C 1
ATOM 735 O O . LYS A 1 97 ? -9.440 8.843 -8.846 1.00 79.81 97 LYS A O 1
ATOM 740 N N . GLU A 1 98 ? -8.040 7.541 -7.659 1.00 74.88 98 GLU A N 1
ATOM 741 C CA . GLU A 1 98 ? -6.992 8.559 -7.562 1.00 74.88 98 GLU A CA 1
ATOM 742 C C . GLU A 1 98 ? -6.305 8.758 -8.921 1.00 74.88 98 GLU A C 1
ATOM 744 O O . GLU A 1 98 ? -6.167 9.895 -9.368 1.00 74.88 98 GLU A O 1
ATOM 749 N N . TYR A 1 99 ? -6.000 7.670 -9.641 1.00 69.62 99 TYR A N 1
ATOM 750 C CA . TYR A 1 99 ? -5.437 7.724 -10.995 1.00 69.62 99 TYR A CA 1
ATOM 751 C C . TYR A 1 99 ? -6.376 8.423 -11.986 1.00 69.62 99 TYR A C 1
ATOM 753 O O . TYR A 1 99 ? -5.942 9.281 -12.757 1.00 69.62 99 TYR A O 1
ATOM 761 N N . GLU A 1 100 ? -7.673 8.111 -11.963 1.00 71.38 100 GLU A N 1
ATOM 762 C CA . GLU A 1 100 ? -8.675 8.789 -12.790 1.00 71.38 100 GLU A CA 1
ATOM 763 C C . GLU A 1 100 ? -8.793 10.280 -12.451 1.00 71.38 100 GLU A C 1
ATOM 765 O O . GLU A 1 100 ? -8.990 11.110 -13.348 1.00 71.38 100 GLU A O 1
ATOM 770 N N . ALA A 1 101 ? -8.692 10.637 -11.168 1.00 69.25 101 ALA A N 1
ATOM 771 C CA . ALA A 1 101 ? -8.736 12.026 -10.727 1.00 69.25 101 ALA A CA 1
ATOM 772 C C . ALA A 1 101 ? -7.516 12.812 -11.232 1.00 69.25 101 ALA A C 1
ATOM 774 O O . ALA A 1 101 ? -7.682 13.908 -11.770 1.00 69.25 101 ALA A O 1
ATOM 775 N N . GLU A 1 102 ? -6.316 12.234 -11.145 1.00 63.09 102 GLU A N 1
ATOM 776 C CA . GLU A 1 102 ? -5.083 12.856 -11.638 1.00 63.09 102 GLU A CA 1
ATOM 777 C C . GLU A 1 102 ? -5.053 12.995 -13.168 1.00 63.09 102 GLU A C 1
ATOM 779 O O . GLU A 1 102 ? -4.604 14.021 -13.690 1.00 63.09 102 GLU A O 1
ATOM 784 N N . GLN A 1 103 ? -5.556 12.000 -13.90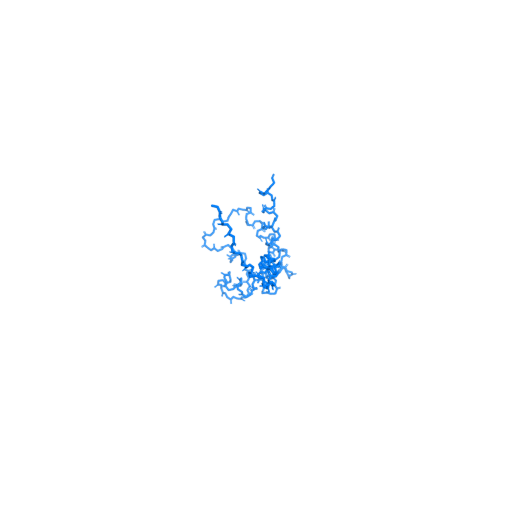8 1.00 59.16 103 GLN A N 1
ATOM 785 C CA . GLN A 1 103 ? -5.633 12.068 -15.374 1.00 59.16 103 GLN A CA 1
ATOM 786 C C . GLN A 1 103 ? -6.617 13.150 -15.837 1.00 59.16 103 GLN A C 1
ATOM 788 O O . GLN A 1 103 ? -6.312 13.909 -16.757 1.00 59.16 103 GLN A O 1
ATOM 793 N N . LYS A 1 104 ? -7.761 13.299 -15.151 1.00 59.81 104 LYS A N 1
ATOM 794 C CA . LYS A 1 104 ? -8.720 14.382 -15.432 1.00 59.81 104 LYS A CA 1
ATOM 795 C C . LYS A 1 104 ? -8.174 15.773 -15.130 1.00 59.81 104 LYS A C 1
ATOM 797 O O . LYS A 1 104 ? -8.587 16.723 -15.789 1.00 59.81 104 LYS A O 1
ATOM 802 N N . GLU A 1 105 ? -7.279 15.916 -14.157 1.00 56.69 105 GLU A N 1
ATOM 803 C CA . GLU A 1 105 ? -6.688 17.215 -13.818 1.00 56.69 105 GLU A CA 1
ATOM 804 C C . GLU A 1 105 ? -5.597 17.641 -14.813 1.00 56.69 105 GLU A C 1
ATOM 806 O O . GLU A 1 105 ? -5.457 18.828 -15.095 1.00 56.69 105 GLU A O 1
ATOM 811 N N . LYS A 1 106 ? -4.862 16.692 -15.410 1.00 54.12 106 LYS A N 1
ATOM 812 C CA . LYS A 1 106 ? -3.873 16.985 -16.467 1.00 54.12 106 LYS A CA 1
ATOM 813 C C . LYS A 1 106 ? -4.481 17.283 -17.838 1.00 54.12 106 LYS A C 1
ATOM 815 O O . LYS A 1 106 ? -3.778 17.825 -18.692 1.00 54.12 106 LYS A O 1
ATOM 820 N N . GLU A 1 107 ? -5.745 16.935 -18.056 1.00 50.50 107 GLU A N 1
ATOM 821 C CA . GLU A 1 107 ? -6.455 17.172 -19.320 1.00 50.50 107 GLU A CA 1
ATOM 822 C C . GLU A 1 107 ? -7.264 18.490 -19.337 1.00 50.50 107 GLU A C 1
ATOM 824 O O . GLU A 1 107 ? -7.915 18.798 -20.339 1.00 50.50 107 GLU A O 1
ATOM 829 N N . LEU A 1 108 ? -7.206 19.294 -18.262 1.00 47.69 108 LEU A N 1
ATOM 830 C CA . LEU A 1 108 ? -7.928 20.569 -18.112 1.00 47.69 108 LEU A CA 1
ATOM 831 C C . LEU A 1 108 ? -7.002 21.798 -18.122 1.00 47.69 108 LEU A C 1
ATOM 833 O O . LEU A 1 108 ? -7.426 22.836 -18.685 1.00 47.69 108 LEU A O 1
#

Secondary structure (DSSP, 8-state):
--------------------------------HHHHHHHH-SS-SSEEEHHHHT-TT----HHHHHHHHHHHHHH-SS-SSEEETTTHHHHHHHHHHHHHHHHHHHT-

Sequence (108 aa):
SSAEDEPADDIGDGDEVDDAGEELPDEGEESDPEQIMADLDENKDGFLTFDEFMQPGTDATEEDKESLKRMMKAADADGDGKISKDEIPALMKEFDKEYEAEQKEKEL

Foldseek 3Di:
DDDDDDDDDDDDDDDPVPPPPPVVPPPCVVCQLVNVCVVQVPVNPQKHALVSVVDVPDPQDPVNSVLVQVLQCQLCPVRPRIAGSVSSSSSVVSVVVVVVVVVVVVVD

pLDDT: mean 73.21, std 15.77, range [45.62, 91.12]